Protein AF-A0A3D0C4K1-F1 (afdb_monomer_lite)

Structure (mmCIF, N/CA/C/O backbone):
data_AF-A0A3D0C4K1-F1
#
_entry.id   AF-A0A3D0C4K1-F1
#
loop_
_atom_site.group_PDB
_atom_site.id
_atom_site.type_symbol
_atom_site.label_atom_id
_atom_site.label_alt_id
_atom_site.label_comp_id
_atom_site.label_asym_id
_atom_site.label_entity_id
_atom_site.label_seq_id
_atom_site.pdbx_PDB_ins_code
_atom_site.Cartn_x
_atom_site.Cartn_y
_atom_site.Cartn_z
_atom_site.occupancy
_atom_site.B_iso_or_equiv
_atom_site.auth_seq_id
_atom_site.auth_comp_id
_atom_site.auth_asym_id
_atom_site.auth_atom_id
_atom_site.pdbx_PDB_model_num
ATOM 1 N N . GLY A 1 1 ? -13.889 -12.935 22.426 1.00 87.50 1 GLY A N 1
ATOM 2 C CA . GLY A 1 1 ? -12.585 -12.818 21.746 1.00 87.50 1 GLY A CA 1
ATOM 3 C C . GLY A 1 1 ? -12.699 -11.720 20.716 1.00 87.50 1 GLY A C 1
ATOM 4 O O . GLY A 1 1 ? -13.827 -11.421 20.355 1.00 87.50 1 GLY A O 1
ATOM 5 N N . HIS A 1 2 ? -11.580 -11.137 20.290 1.00 94.94 2 HIS A N 1
ATOM 6 C CA . HIS A 1 2 ? -11.557 -10.139 19.217 1.00 94.94 2 HIS A CA 1
ATOM 7 C C . HIS A 1 2 ? -10.883 -10.717 17.972 1.00 94.94 2 HIS A C 1
ATOM 9 O O . HIS A 1 2 ? -9.982 -11.551 18.096 1.00 94.94 2 HIS A O 1
ATOM 15 N N . ILE A 1 3 ? -11.311 -10.274 16.795 1.00 98.12 3 ILE A N 1
ATOM 16 C CA . ILE A 1 3 ? -10.744 -10.620 15.495 1.00 98.12 3 ILE A CA 1
ATOM 17 C C . ILE A 1 3 ? -10.527 -9.352 14.666 1.00 98.12 3 ILE A C 1
ATOM 19 O O . ILE A 1 3 ? -11.384 -8.472 14.610 1.00 98.12 3 ILE A O 1
ATOM 23 N N . VAL A 1 4 ? -9.374 -9.264 14.005 1.00 98.31 4 VAL A N 1
ATOM 24 C CA . VAL A 1 4 ? -9.021 -8.140 13.128 1.00 98.31 4 VAL A CA 1
ATOM 25 C C . VAL A 1 4 ? -8.793 -8.619 11.701 1.00 98.31 4 VAL A C 1
ATOM 27 O O . VAL A 1 4 ? -8.275 -9.716 11.488 1.00 98.31 4 VAL A O 1
ATOM 30 N N . SER A 1 5 ? -9.184 -7.800 10.726 1.00 98.50 5 SER A N 1
ATOM 31 C CA . SER A 1 5 ? -8.939 -8.076 9.308 1.00 98.50 5 SER A CA 1
ATOM 32 C C . SER A 1 5 ? -7.622 -7.445 8.872 1.00 98.50 5 SER A C 1
ATOM 34 O O . SER A 1 5 ? -7.468 -6.224 8.941 1.00 98.50 5 SER A O 1
ATOM 36 N N . GLN A 1 6 ? -6.668 -8.252 8.406 1.00 98.56 6 GLN A N 1
ATOM 37 C CA . GLN A 1 6 ? -5.433 -7.717 7.840 1.00 98.56 6 GLN A CA 1
ATOM 38 C C . GLN A 1 6 ? -5.687 -7.220 6.407 1.00 98.56 6 GLN A C 1
ATOM 40 O O . GLN A 1 6 ? -5.925 -8.017 5.500 1.00 98.56 6 GLN A O 1
ATOM 45 N N . LEU A 1 7 ? -5.635 -5.903 6.198 1.00 98.50 7 LEU A N 1
ATOM 46 C CA . LEU A 1 7 ? -5.807 -5.285 4.884 1.00 98.50 7 LEU A CA 1
ATOM 47 C C . LEU A 1 7 ? -4.492 -5.326 4.116 1.00 98.50 7 LEU A C 1
ATOM 49 O O . LEU A 1 7 ? -3.443 -4.917 4.625 1.00 98.50 7 LEU A O 1
ATOM 53 N N . TRP A 1 8 ? -4.556 -5.807 2.877 1.00 98.19 8 TRP A N 1
ATOM 54 C CA . TRP A 1 8 ? -3.364 -6.199 2.145 1.00 98.19 8 TRP A CA 1
ATOM 55 C C . TRP A 1 8 ? -3.380 -5.729 0.695 1.00 98.19 8 TRP A C 1
ATOM 57 O O . TRP A 1 8 ? -4.329 -5.963 -0.048 1.00 98.19 8 TRP A O 1
ATOM 67 N N . HIS A 1 9 ? -2.268 -5.118 0.286 1.00 98.06 9 HIS A N 1
ATOM 68 C CA . HIS A 1 9 ? -1.948 -4.843 -1.107 1.00 98.06 9 HIS A CA 1
ATOM 69 C C . HIS A 1 9 ? -0.529 -5.339 -1.405 1.00 98.06 9 HIS A C 1
ATOM 71 O O . HIS A 1 9 ? 0.454 -4.813 -0.877 1.00 98.06 9 HIS A O 1
ATOM 77 N N . VAL A 1 10 ? -0.397 -6.330 -2.287 1.00 97.25 10 VAL A N 1
ATOM 78 C CA . VAL A 1 10 ? 0.883 -7.020 -2.543 1.00 97.25 10 VAL A CA 1
ATOM 79 C C . VAL A 1 10 ? 1.918 -6.177 -3.291 1.00 97.25 10 VAL A C 1
ATOM 81 O O . VAL A 1 10 ? 3.127 -6.385 -3.152 1.00 97.25 10 VAL A O 1
ATOM 84 N N . GLY A 1 11 ? 1.464 -5.198 -4.072 1.00 97.69 11 GLY A N 1
ATOM 85 C CA . GLY A 1 11 ? 2.343 -4.398 -4.921 1.00 97.69 11 GLY A CA 1
ATOM 86 C C . GLY A 1 11 ? 3.072 -5.291 -5.928 1.00 97.69 11 GLY A C 1
ATOM 87 O O . GLY A 1 11 ? 2.446 -6.146 -6.553 1.00 97.69 11 GLY A O 1
ATOM 88 N N . ARG A 1 12 ? 4.401 -5.162 -6.031 1.00 96.31 12 ARG A N 1
ATOM 89 C CA . ARG A 1 12 ? 5.211 -5.958 -6.977 1.00 96.31 12 ARG A CA 1
ATOM 90 C C . ARG A 1 12 ? 5.335 -7.455 -6.673 1.00 96.31 12 ARG A C 1
ATOM 92 O O . ARG A 1 12 ? 5.888 -8.172 -7.496 1.00 96.31 12 ARG A O 1
ATOM 99 N N . MET A 1 13 ? 4.873 -7.931 -5.514 1.00 95.62 13 MET A N 1
ATOM 100 C CA . MET A 1 13 ? 4.872 -9.360 -5.163 1.00 95.62 13 MET A CA 1
ATOM 101 C C . MET A 1 13 ? 3.636 -10.052 -5.753 1.00 95.62 13 MET A C 1
ATOM 103 O O . MET A 1 13 ? 2.743 -10.486 -5.028 1.00 95.62 13 MET A O 1
ATOM 107 N N . SER A 1 14 ? 3.524 -10.070 -7.079 1.00 94.06 14 SER A N 1
ATOM 108 C CA . SER A 1 14 ? 2.345 -10.577 -7.784 1.00 94.06 14 SER A CA 1
ATOM 109 C C . SER A 1 14 ? 2.710 -11.056 -9.192 1.00 94.06 14 SER A C 1
ATOM 111 O O . SER A 1 14 ? 3.853 -10.926 -9.620 1.00 94.06 14 SER A O 1
ATOM 113 N N . HIS A 1 15 ? 1.740 -11.615 -9.910 1.00 92.25 15 HIS A N 1
ATOM 114 C CA . HIS A 1 15 ? 1.919 -12.192 -11.239 1.00 92.25 15 HIS A CA 1
ATOM 115 C C . HIS A 1 15 ? 0.955 -11.563 -12.248 1.00 92.25 15 HIS A C 1
ATOM 117 O O . HIS A 1 15 ? -0.164 -11.198 -11.890 1.00 92.25 15 HIS A O 1
ATOM 123 N N . ALA A 1 16 ? 1.376 -11.483 -13.514 1.00 87.94 16 ALA A N 1
ATOM 124 C CA . ALA A 1 16 ? 0.630 -10.856 -14.607 1.00 87.94 16 ALA A CA 1
ATOM 125 C C . ALA A 1 16 ? -0.802 -11.394 -14.763 1.00 87.94 16 ALA A C 1
ATOM 127 O O . ALA A 1 16 ? -1.711 -10.636 -15.073 1.00 87.94 16 ALA A O 1
ATOM 128 N N . SER A 1 17 ? -1.028 -12.681 -14.479 1.00 88.81 17 SER A N 1
ATOM 129 C CA . SER A 1 17 ? -2.354 -13.315 -14.576 1.00 88.81 17 SER A CA 1
ATOM 130 C C . SER A 1 17 ? -3.415 -12.721 -13.644 1.00 88.81 17 SER A C 1
ATOM 132 O O . SER A 1 17 ? -4.597 -12.967 -13.854 1.00 88.81 17 SER A O 1
ATOM 134 N N . PHE A 1 18 ? -3.020 -11.982 -12.602 1.00 88.44 18 PHE A N 1
ATOM 135 C CA . PHE A 1 18 ? -3.953 -11.341 -11.670 1.00 88.44 18 PHE A CA 1
ATOM 136 C C . PHE A 1 18 ? -4.335 -9.911 -12.072 1.00 88.44 18 PHE A C 1
ATOM 138 O O . PHE A 1 18 ? -5.184 -9.312 -11.416 1.00 88.44 18 PHE A O 1
ATOM 145 N N . HIS A 1 19 ? -3.728 -9.362 -13.128 1.00 88.50 19 HIS A N 1
ATOM 146 C CA . HIS A 1 19 ? -3.894 -7.964 -13.529 1.00 88.50 19 HIS A CA 1
ATOM 147 C C . HIS A 1 19 ? -4.412 -7.891 -14.961 1.00 88.50 19 HIS A C 1
ATOM 149 O O . HIS A 1 19 ? -3.869 -8.532 -15.857 1.00 88.50 19 HIS A O 1
ATOM 155 N N . ALA A 1 20 ? -5.450 -7.089 -15.200 1.00 85.88 20 ALA A N 1
ATOM 156 C CA . ALA A 1 20 ? -6.050 -6.961 -16.530 1.00 85.88 20 ALA A CA 1
ATOM 157 C C . ALA A 1 20 ? -5.083 -6.360 -17.569 1.00 85.88 20 ALA A C 1
ATOM 159 O O . ALA A 1 20 ? -5.150 -6.706 -18.745 1.00 85.88 20 ALA A O 1
ATOM 160 N N . ASP A 1 21 ? -4.174 -5.483 -17.132 1.00 86.00 21 ASP A N 1
ATOM 161 C CA . ASP A 1 21 ? -3.091 -4.910 -17.941 1.00 86.00 21 ASP A CA 1
ATOM 162 C C . ASP A 1 21 ? -1.804 -5.759 -17.908 1.00 86.00 21 ASP A C 1
ATOM 164 O O . ASP A 1 21 ? -0.805 -5.404 -18.533 1.00 86.00 21 ASP A O 1
ATOM 168 N N . GLY A 1 22 ? -1.823 -6.887 -17.190 1.00 87.56 22 GLY A N 1
ATOM 169 C CA . GLY A 1 22 ? -0.700 -7.804 -17.044 1.00 87.56 22 GLY A CA 1
ATOM 170 C C . GLY A 1 22 ? 0.429 -7.302 -16.143 1.00 87.56 22 GLY A C 1
ATOM 171 O O . GLY A 1 22 ? 1.453 -7.982 -1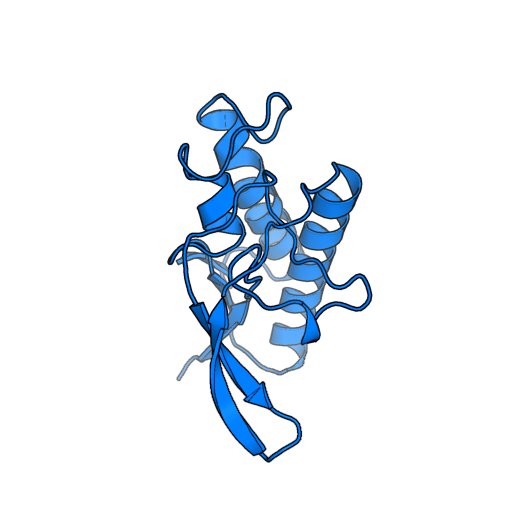6.052 1.00 87.56 22 GLY A O 1
ATOM 172 N N . LEU A 1 23 ? 0.289 -6.150 -15.474 1.00 91.31 23 LEU A N 1
ATOM 173 C CA . LEU A 1 23 ? 1.379 -5.547 -14.710 1.00 91.31 23 LEU A CA 1
ATOM 174 C C . LEU A 1 23 ? 0.988 -5.284 -13.250 1.00 91.31 23 LEU A C 1
ATOM 176 O O . LEU A 1 23 ? 0.077 -4.505 -12.981 1.00 91.31 23 LEU A O 1
ATOM 180 N N . PRO A 1 24 ? 1.725 -5.848 -12.275 1.00 95.81 24 PRO A N 1
ATOM 181 C CA . PRO A 1 24 ? 1.582 -5.422 -10.895 1.00 95.81 24 PRO A CA 1
ATOM 182 C C . PRO A 1 24 ? 2.071 -3.984 -10.728 1.00 95.81 24 PRO A C 1
ATOM 184 O O . PRO A 1 24 ? 2.816 -3.460 -11.556 1.00 95.81 24 PRO A O 1
ATOM 187 N N . VAL A 1 25 ? 1.705 -3.354 -9.617 1.00 97.62 25 VAL A N 1
ATOM 188 C CA . VAL A 1 25 ? 2.049 -1.954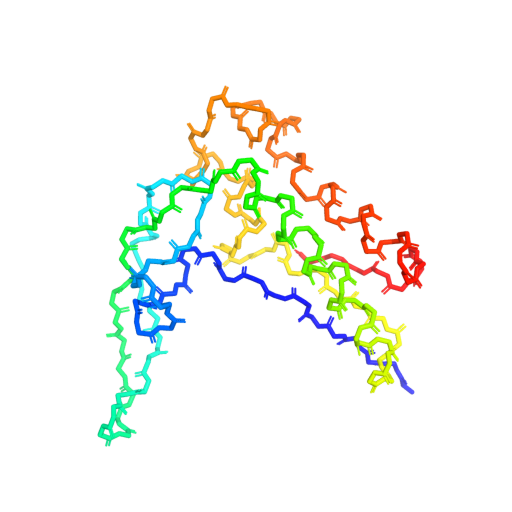 -9.340 1.00 97.62 25 VAL A CA 1
ATOM 189 C C . VAL A 1 25 ? 3.036 -1.815 -8.187 1.00 97.62 25 VAL A C 1
ATOM 191 O O . VAL A 1 25 ? 3.065 -2.638 -7.272 1.00 97.62 25 VAL A O 1
ATOM 194 N N . ALA A 1 26 ? 3.860 -0.772 -8.219 1.00 98.25 26 ALA A N 1
ATOM 195 C CA . ALA A 1 26 ? 4.894 -0.524 -7.216 1.00 98.25 26 ALA A CA 1
ATOM 196 C C . ALA A 1 26 ? 5.272 0.962 -7.143 1.00 98.25 26 ALA A C 1
ATOM 198 O O . ALA A 1 26 ? 4.985 1.713 -8.075 1.00 98.25 26 ALA A O 1
ATOM 199 N N . PRO A 1 27 ? 5.989 1.409 -6.095 1.00 98.38 27 PRO A N 1
ATOM 200 C CA . PRO A 1 27 ? 6.559 2.756 -6.070 1.00 98.38 27 PRO A CA 1
ATOM 201 C C . PRO A 1 27 ? 7.566 3.013 -7.195 1.00 98.38 27 PRO A C 1
ATOM 203 O O . PRO A 1 27 ? 7.763 4.165 -7.554 1.00 98.38 27 PRO A O 1
ATOM 206 N N . SER A 1 28 ? 8.219 1.985 -7.740 1.00 98.31 28 SER A N 1
ATOM 207 C CA . SER A 1 28 ? 9.169 2.109 -8.853 1.00 98.31 28 SER A CA 1
ATOM 208 C C . SER A 1 28 ? 9.165 0.840 -9.702 1.00 98.31 28 SER A C 1
ATOM 210 O O . SER A 1 28 ? 8.889 -0.243 -9.182 1.00 98.31 28 SER A O 1
ATOM 212 N N . ALA A 1 29 ? 9.519 0.961 -10.983 1.00 97.56 29 ALA A N 1
ATOM 213 C CA . ALA A 1 29 ? 9.591 -0.147 -11.942 1.00 97.56 29 ALA A CA 1
ATOM 214 C C . ALA A 1 29 ? 10.794 -1.085 -11.687 1.00 97.56 29 ALA A C 1
ATOM 216 O O . ALA A 1 29 ? 11.723 -1.187 -12.485 1.00 97.56 29 ALA A O 1
ATOM 217 N N . ILE A 1 30 ? 10.803 -1.746 -10.527 1.00 97.19 30 ILE A N 1
ATOM 218 C CA . ILE A 1 30 ? 11.879 -2.626 -10.056 1.00 97.19 30 ILE A CA 1
ATOM 219 C C . ILE A 1 30 ? 11.258 -3.959 -9.651 1.00 97.19 30 ILE A C 1
ATOM 221 O O . ILE A 1 30 ? 10.506 -4.008 -8.673 1.00 97.19 30 ILE A O 1
ATOM 225 N N . ALA A 1 31 ? 11.596 -5.039 -10.356 1.00 94.19 31 ALA A N 1
ATOM 226 C CA . ALA A 1 31 ? 11.167 -6.390 -9.993 1.00 94.19 31 ALA A CA 1
ATOM 227 C C . ALA A 1 31 ? 11.688 -6.789 -8.592 1.00 94.19 31 ALA A C 1
ATOM 229 O O . ALA A 1 31 ? 12.756 -6.328 -8.178 1.00 94.19 31 ALA A O 1
ATOM 230 N N . PRO A 1 32 ? 10.950 -7.611 -7.824 1.00 91.88 32 PRO A N 1
ATOM 231 C CA . PRO A 1 32 ? 11.384 -8.040 -6.496 1.00 91.88 32 PRO A CA 1
ATOM 232 C C . PRO A 1 32 ? 12.459 -9.136 -6.504 1.00 91.88 32 PRO A C 1
ATOM 234 O O . PRO A 1 32 ? 12.928 -9.466 -5.420 1.00 91.88 32 PRO A O 1
ATOM 237 N N . ASP A 1 33 ? 12.825 -9.677 -7.676 1.00 90.88 33 ASP A N 1
ATOM 238 C CA . ASP A 1 33 ? 13.661 -10.883 -7.821 1.00 90.88 33 ASP A CA 1
ATOM 239 C C . ASP A 1 33 ? 13.130 -12.038 -6.952 1.00 90.88 33 ASP A C 1
ATOM 241 O O . ASP A 1 33 ? 13.816 -12.617 -6.111 1.00 90.88 33 ASP A O 1
ATOM 245 N N . ALA A 1 34 ? 11.823 -12.279 -7.077 1.00 91.81 34 ALA A N 1
ATOM 246 C CA . ALA A 1 34 ? 11.074 -13.224 -6.265 1.00 91.81 34 ALA A CA 1
ATOM 247 C C . ALA A 1 34 ? 10.019 -13.938 -7.108 1.00 91.81 34 ALA A C 1
ATOM 249 O O . ALA A 1 34 ? 9.583 -13.444 -8.152 1.00 91.81 34 ALA A O 1
ATOM 250 N N . GLN A 1 35 ? 9.574 -15.083 -6.600 1.00 93.50 35 GLN A N 1
ATOM 251 C CA . GLN A 1 35 ? 8.528 -15.889 -7.206 1.00 93.50 35 GLN A CA 1
ATOM 252 C C . GLN A 1 35 ? 7.279 -15.902 -6.328 1.00 93.50 35 GLN A C 1
ATOM 254 O O . GLN A 1 35 ? 7.376 -15.903 -5.099 1.00 93.50 35 GLN A O 1
ATOM 259 N N . VAL A 1 36 ? 6.108 -15.965 -6.956 1.00 93.25 36 VAL A N 1
ATOM 260 C CA . VAL A 1 36 ? 4.822 -16.178 -6.283 1.00 93.25 36 VAL A CA 1
ATOM 261 C C . VAL A 1 36 ? 4.227 -17.518 -6.685 1.00 93.25 36 VAL A C 1
ATOM 263 O O . VAL A 1 36 ? 4.462 -18.016 -7.783 1.00 93.25 36 VAL A O 1
ATOM 266 N N . TRP A 1 37 ? 3.451 -18.113 -5.783 1.00 92.81 37 TRP A N 1
ATOM 267 C CA . TRP A 1 37 ? 2.725 -19.342 -6.069 1.00 92.81 37 TRP A CA 1
ATOM 268 C C . TRP A 1 37 ? 1.451 -19.026 -6.853 1.00 92.81 37 TRP A C 1
ATOM 270 O O . TRP A 1 37 ? 0.587 -18.296 -6.367 1.00 92.81 37 TRP A O 1
ATOM 280 N N . VAL A 1 38 ? 1.321 -19.593 -8.049 1.00 91.62 38 VAL A N 1
ATOM 281 C CA . VAL A 1 38 ? 0.135 -19.449 -8.900 1.00 91.62 38 VAL A CA 1
ATOM 282 C C . VAL A 1 38 ? -0.386 -20.828 -9.262 1.00 91.62 38 VAL A C 1
ATOM 284 O O . VAL A 1 38 ? 0.377 -21.713 -9.647 1.00 91.62 38 VAL A O 1
ATOM 287 N N . VAL A 1 39 ? -1.698 -21.009 -9.133 1.00 90.25 39 VAL A N 1
ATOM 288 C CA . VAL A 1 39 ? -2.394 -22.200 -9.624 1.00 90.25 39 VAL A CA 1
ATOM 289 C C . VAL A 1 39 ? -2.735 -21.962 -11.089 1.00 90.25 39 VAL A C 1
ATOM 291 O O . VAL A 1 39 ? -3.464 -21.022 -11.403 1.00 90.25 39 VAL A O 1
ATOM 294 N N . GLY A 1 40 ? -2.157 -22.773 -11.977 1.00 84.81 40 GLY A N 1
ATOM 295 C CA . GLY A 1 40 ? -2.455 -22.715 -13.405 1.00 84.81 40 GLY A CA 1
ATOM 296 C C . GLY A 1 40 ? -3.878 -23.181 -13.716 1.00 84.81 40 GLY A C 1
ATOM 297 O O . GLY A 1 40 ? -4.551 -23.777 -12.875 1.00 84.81 40 GLY A O 1
ATOM 298 N N . GLU A 1 41 ? -4.329 -22.956 -14.950 1.00 86.00 41 GLU A N 1
ATOM 299 C CA . GLU A 1 41 ? -5.636 -23.444 -15.426 1.00 86.00 41 GLU A CA 1
ATOM 300 C C . GLU A 1 41 ? -5.756 -24.978 -15.370 1.00 86.00 41 GLU A C 1
ATOM 302 O O . GLU A 1 41 ? -6.853 -25.520 -15.271 1.00 86.00 41 GLU A O 1
ATOM 307 N N . ASP A 1 42 ? -4.619 -25.681 -15.364 1.00 91.12 42 ASP A N 1
ATOM 308 C CA . ASP A 1 42 ? -4.515 -27.128 -15.164 1.00 91.12 42 ASP A CA 1
ATOM 309 C C . ASP A 1 42 ? -4.713 -27.569 -13.699 1.00 91.12 42 ASP A C 1
ATOM 311 O O . ASP A 1 42 ? -4.624 -28.757 -13.391 1.00 91.12 42 ASP A O 1
ATOM 315 N N . GLY A 1 43 ? -4.957 -26.626 -12.784 1.00 91.19 43 GLY A N 1
ATOM 316 C CA . GLY A 1 43 ? -5.092 -26.869 -11.350 1.00 91.19 43 GLY A CA 1
ATOM 317 C C . GLY A 1 43 ? -3.765 -27.142 -10.638 1.00 91.19 43 GLY A C 1
ATOM 318 O O . GLY A 1 43 ? -3.762 -27.423 -9.439 1.00 91.19 43 GLY A O 1
ATOM 319 N N . VAL A 1 44 ? -2.629 -27.055 -11.337 1.00 92.62 44 VAL A N 1
ATOM 320 C CA . VAL A 1 44 ? -1.309 -27.342 -10.771 1.00 92.62 44 VAL A CA 1
ATOM 321 C C . VAL A 1 44 ? -0.640 -26.042 -10.338 1.00 92.62 44 VAL A C 1
ATOM 323 O O . VAL A 1 44 ? -0.438 -25.113 -11.124 1.00 92.62 44 VAL A O 1
ATOM 326 N N . GLY A 1 45 ? -0.273 -25.985 -9.059 1.00 92.06 45 GLY A N 1
ATOM 327 C CA . GLY A 1 45 ? 0.440 -24.854 -8.481 1.00 92.06 45 GLY A CA 1
ATOM 328 C C . GLY A 1 45 ? 1.927 -24.855 -8.829 1.00 92.06 45 GLY A C 1
ATOM 329 O O . GLY A 1 45 ? 2.591 -25.892 -8.766 1.00 92.06 45 GLY A O 1
ATOM 330 N N . ARG A 1 46 ? 2.446 -23.690 -9.222 1.00 93.88 46 ARG A N 1
ATOM 331 C CA . ARG A 1 46 ? 3.850 -23.483 -9.591 1.00 93.88 46 ARG A CA 1
ATOM 332 C C . ARG A 1 46 ? 4.352 -22.162 -9.025 1.00 93.88 46 ARG A C 1
ATOM 334 O O . ARG A 1 46 ? 3.590 -21.205 -8.896 1.00 93.88 46 ARG A O 1
ATOM 341 N N . MET A 1 47 ? 5.646 -22.113 -8.726 1.00 94.25 47 MET A N 1
ATOM 342 C CA . MET A 1 47 ? 6.337 -20.851 -8.478 1.00 94.25 47 MET A CA 1
ATOM 343 C C . MET A 1 47 ? 6.592 -20.170 -9.823 1.00 94.25 47 MET A C 1
ATOM 345 O O . MET A 1 47 ? 7.158 -20.787 -10.725 1.00 94.25 47 MET A O 1
ATOM 349 N N . VAL A 1 48 ? 6.149 -18.924 -9.960 1.00 92.62 48 VAL A N 1
ATOM 350 C CA . VAL A 1 48 ? 6.321 -18.110 -11.169 1.00 92.62 48 VAL A CA 1
ATOM 351 C C . VAL A 1 48 ? 6.971 -16.781 -10.818 1.00 92.62 48 VAL A C 1
ATOM 353 O O . VAL A 1 48 ? 6.707 -16.220 -9.753 1.00 92.62 48 VAL A O 1
ATOM 356 N N . ASP A 1 49 ? 7.829 -16.286 -11.704 1.00 93.44 49 ASP A N 1
ATOM 357 C CA . ASP A 1 49 ? 8.568 -15.045 -11.481 1.00 93.44 49 ASP A CA 1
ATOM 358 C C . ASP A 1 49 ? 7.629 -13.836 -11.440 1.00 93.44 49 ASP A C 1
ATOM 360 O O . ASP A 1 49 ? 6.683 -13.717 -12.224 1.00 93.44 49 ASP A O 1
ATOM 364 N N . CYS A 1 50 ? 7.908 -12.909 -10.525 1.00 93.56 50 CYS A N 1
ATOM 365 C CA . CYS A 1 50 ? 7.219 -11.625 -10.504 1.00 93.56 50 CYS A CA 1
ATOM 366 C C . CYS A 1 50 ? 7.756 -10.745 -11.646 1.00 93.56 50 CYS A C 1
ATOM 368 O O . CYS A 1 50 ? 8.969 -10.505 -11.699 1.00 93.56 50 CYS A O 1
ATOM 370 N N . PRO A 1 51 ? 6.896 -10.218 -12.535 1.00 93.75 51 PRO A N 1
ATOM 371 C CA . PRO A 1 51 ? 7.339 -9.351 -13.617 1.00 93.75 51 PRO A CA 1
ATOM 372 C C . PRO A 1 51 ? 7.806 -7.989 -13.081 1.00 93.75 51 PRO A C 1
ATOM 374 O O . PRO A 1 51 ? 7.607 -7.636 -11.913 1.00 93.75 51 PRO A O 1
ATOM 377 N N . ILE A 1 52 ? 8.411 -7.186 -13.958 1.00 96.00 52 ILE A N 1
ATOM 378 C CA . ILE A 1 52 ? 8.701 -5.782 -13.652 1.00 96.00 52 ILE A CA 1
ATOM 379 C C . ILE A 1 52 ? 7.361 -5.054 -13.445 1.00 96.00 52 ILE A C 1
ATOM 381 O O . ILE A 1 52 ? 6.517 -5.093 -14.341 1.00 96.00 52 ILE A O 1
ATOM 385 N N . PRO A 1 53 ? 7.140 -4.401 -12.290 1.00 96.94 53 PRO A N 1
ATOM 386 C CA . PRO A 1 53 ? 5.896 -3.699 -12.025 1.00 96.94 53 PRO A CA 1
ATOM 387 C C . PRO A 1 53 ? 5.825 -2.378 -12.794 1.00 96.94 53 PRO A C 1
ATOM 389 O O . PRO A 1 53 ? 6.846 -1.768 -13.125 1.00 96.94 53 PRO A O 1
ATOM 392 N N . ARG A 1 54 ? 4.607 -1.881 -12.988 1.00 97.19 54 ARG A N 1
ATOM 393 C CA . ARG A 1 54 ? 4.355 -0.500 -13.386 1.00 97.19 54 ARG A CA 1
ATOM 394 C C . ARG A 1 54 ? 4.549 0.425 -12.184 1.00 97.19 54 ARG A C 1
ATOM 396 O O . ARG A 1 54 ? 4.062 0.158 -11.085 1.00 97.19 54 ARG A O 1
ATOM 403 N N . GLU A 1 55 ? 5.258 1.527 -12.395 1.00 98.19 55 GLU A N 1
ATOM 404 C CA . GLU A 1 55 ? 5.382 2.570 -11.382 1.00 98.19 55 GLU A CA 1
ATOM 405 C C . GLU A 1 55 ? 4.044 3.294 -11.178 1.00 98.19 55 GLU A C 1
ATOM 407 O O . GLU A 1 55 ? 3.375 3.674 -12.141 1.00 98.19 55 GLU A O 1
ATOM 412 N N . LEU A 1 56 ? 3.655 3.472 -9.914 1.00 98.38 56 LEU A N 1
ATOM 413 C CA . LEU A 1 56 ? 2.417 4.143 -9.538 1.00 98.38 56 LEU A CA 1
ATOM 414 C C . LEU A 1 56 ? 2.450 5.630 -9.904 1.00 98.38 56 LEU A C 1
ATOM 416 O O . LEU A 1 56 ? 3.395 6.359 -9.570 1.00 98.38 56 LEU A O 1
ATOM 420 N N . SER A 1 57 ? 1.372 6.096 -10.528 1.00 98.19 57 SER A N 1
ATOM 421 C CA . SER A 1 57 ? 1.106 7.526 -10.661 1.00 98.19 57 SER A CA 1
ATOM 422 C C . SER A 1 57 ? 0.655 8.121 -9.317 1.00 98.19 57 SER A C 1
ATOM 424 O O . SER A 1 57 ? 0.246 7.406 -8.401 1.00 98.19 57 SER A O 1
ATOM 426 N N . LYS A 1 58 ? 0.674 9.454 -9.190 1.00 97.88 58 LYS A N 1
ATOM 427 C CA . LYS A 1 58 ? 0.092 10.125 -8.013 1.00 97.88 58 LYS A CA 1
ATOM 428 C C . LYS A 1 58 ? -1.406 9.855 -7.870 1.00 97.88 58 LYS A C 1
ATOM 430 O O . LYS A 1 58 ? -1.914 9.853 -6.754 1.00 97.88 58 LYS A O 1
ATOM 435 N N . GLN A 1 59 ? -2.110 9.668 -8.987 1.00 98.25 59 GLN A N 1
ATOM 436 C CA . GLN A 1 59 ? -3.528 9.328 -8.955 1.00 98.25 59 GLN A CA 1
ATOM 437 C C . GLN A 1 59 ? -3.720 7.897 -8.450 1.00 98.25 59 GLN A C 1
ATOM 439 O O . GLN A 1 59 ? -4.512 7.697 -7.539 1.00 98.25 59 GLN A O 1
ATOM 444 N N . ASP A 1 60 ? -2.907 6.948 -8.923 1.00 97.94 60 ASP A N 1
ATOM 445 C CA . ASP A 1 60 ? -2.963 5.553 -8.474 1.00 97.94 60 ASP A CA 1
ATOM 446 C C . ASP A 1 60 ? -2.745 5.452 -6.956 1.00 97.94 60 ASP A C 1
ATOM 448 O O . ASP A 1 60 ? -3.422 4.693 -6.271 1.00 97.94 60 ASP A O 1
ATOM 452 N N . ILE A 1 61 ? -1.816 6.247 -6.408 1.00 98.69 61 ILE A N 1
ATOM 453 C CA . ILE A 1 61 ? -1.567 6.300 -4.960 1.00 98.69 61 ILE A CA 1
ATOM 454 C C . ILE A 1 61 ? -2.816 6.771 -4.206 1.00 98.69 61 ILE A C 1
ATOM 456 O O . ILE A 1 61 ? -3.204 6.147 -3.218 1.00 98.69 61 ILE A O 1
ATOM 460 N N . LYS A 1 62 ? -3.467 7.841 -4.681 1.00 98.56 62 LYS A N 1
ATOM 461 C CA . LYS A 1 62 ? -4.708 8.355 -4.081 1.00 98.56 62 LYS A CA 1
ATOM 462 C C . LYS A 1 62 ? -5.833 7.329 -4.146 1.00 98.56 62 LYS A C 1
ATOM 464 O O . LYS A 1 62 ? -6.538 7.156 -3.155 1.00 98.56 62 LYS A O 1
ATOM 469 N N . ASP A 1 63 ? -5.973 6.645 -5.274 1.00 98.50 63 ASP A N 1
ATOM 470 C CA . ASP A 1 63 ? -7.005 5.629 -5.471 1.00 98.50 63 ASP A CA 1
ATOM 471 C C . ASP A 1 63 ? -6.778 4.438 -4.527 1.00 98.50 63 ASP A C 1
ATOM 473 O O . ASP A 1 63 ? -7.703 4.020 -3.835 1.00 98.50 63 ASP A O 1
ATOM 477 N N . ILE A 1 64 ? -5.530 3.981 -4.372 1.00 98.62 64 ILE A N 1
ATOM 478 C CA . ILE A 1 64 ? -5.176 2.914 -3.423 1.00 98.62 64 ILE A CA 1
ATOM 479 C C . ILE A 1 64 ? -5.463 3.328 -1.972 1.00 98.62 64 ILE A C 1
ATOM 481 O O . ILE A 1 64 ? -5.941 2.511 -1.184 1.00 98.62 64 ILE A O 1
ATOM 485 N N . ILE A 1 65 ? -5.213 4.585 -1.592 1.00 98.81 65 ILE A N 1
ATOM 486 C CA . ILE A 1 65 ? -5.581 5.090 -0.257 1.00 98.81 65 ILE A CA 1
A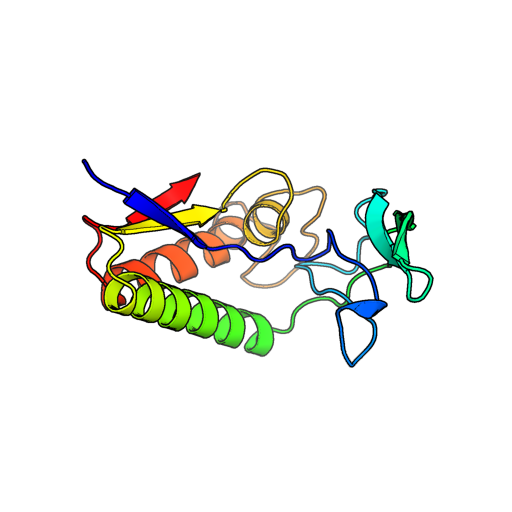TOM 487 C C . ILE A 1 65 ? -7.102 5.007 -0.052 1.00 98.81 65 ILE A C 1
ATOM 489 O O . ILE A 1 65 ? -7.555 4.571 1.009 1.00 98.81 65 ILE A O 1
ATOM 493 N N . GLN A 1 66 ? -7.901 5.359 -1.067 1.00 98.75 66 GLN A N 1
ATOM 494 C CA . GLN A 1 66 ? -9.360 5.204 -1.002 1.00 98.75 66 GLN A CA 1
ATOM 495 C C . GLN A 1 66 ? -9.794 3.736 -0.952 1.00 98.75 66 GLN A C 1
ATOM 497 O O . GLN A 1 66 ? -10.764 3.409 -0.269 1.00 98.75 66 GLN A O 1
ATOM 502 N N . ASP A 1 67 ? -9.069 2.838 -1.613 1.00 98.75 67 ASP A N 1
ATOM 503 C CA . ASP A 1 67 ? -9.333 1.405 -1.535 1.00 98.75 67 ASP A CA 1
ATOM 504 C C . ASP A 1 67 ? -9.063 0.854 -0.129 1.00 98.75 67 ASP A C 1
ATOM 506 O O . ASP A 1 67 ? -9.893 0.104 0.384 1.00 98.75 67 ASP A O 1
ATOM 510 N N . TYR A 1 68 ? -7.983 1.273 0.544 1.00 98.81 68 TYR A N 1
ATOM 511 C CA . TYR A 1 68 ? -7.745 0.937 1.956 1.00 98.81 68 TYR A CA 1
ATOM 512 C C . TYR A 1 68 ? -8.853 1.472 2.864 1.00 98.81 68 TYR A C 1
ATOM 514 O O . TYR A 1 68 ? -9.352 0.737 3.717 1.00 98.81 68 TYR A O 1
ATOM 522 N N . ARG A 1 69 ? -9.268 2.729 2.658 1.00 98.75 69 ARG A N 1
ATOM 523 C CA . ARG A 1 69 ? -10.379 3.345 3.393 1.00 98.75 69 ARG A CA 1
ATOM 524 C C . ARG A 1 69 ? -11.659 2.519 3.250 1.00 98.75 69 ARG A C 1
ATOM 526 O O . ARG A 1 69 ? -12.255 2.114 4.245 1.00 98.75 69 ARG A O 1
ATOM 533 N N . ARG A 1 70 ? -12.051 2.206 2.012 1.00 98.81 70 ARG A N 1
ATOM 534 C CA . ARG A 1 70 ? -13.238 1.390 1.720 1.00 98.81 70 ARG A CA 1
ATOM 535 C C . ARG A 1 70 ? -13.108 -0.018 2.299 1.00 98.81 70 ARG A C 1
ATOM 537 O O . ARG A 1 70 ? -14.061 -0.524 2.878 1.00 98.81 70 ARG A O 1
ATOM 544 N N . ALA A 1 71 ? -11.936 -0.639 2.195 1.00 98.69 71 ALA A N 1
ATOM 545 C CA . ALA A 1 71 ? -11.686 -1.964 2.753 1.00 98.69 71 ALA A CA 1
ATOM 546 C C . ALA A 1 71 ? -11.794 -1.986 4.288 1.00 98.69 71 ALA A C 1
ATOM 548 O O . ALA A 1 71 ? -12.302 -2.960 4.842 1.00 98.69 71 ALA A O 1
ATOM 549 N N . ALA A 1 72 ? -11.383 -0.914 4.972 1.00 98.75 72 ALA A N 1
ATOM 550 C CA . ALA A 1 72 ? -11.583 -0.769 6.410 1.00 98.75 72 ALA A CA 1
ATOM 551 C C . ALA A 1 72 ? -13.075 -0.694 6.768 1.00 98.75 72 ALA A C 1
ATOM 553 O O . ALA A 1 72 ? -13.522 -1.424 7.650 1.00 98.75 72 ALA A O 1
ATOM 554 N N . SER A 1 73 ? -13.850 0.114 6.036 1.00 98.69 73 SER A N 1
ATOM 555 C CA . SER A 1 73 ? -15.311 0.203 6.192 1.00 98.69 73 SER A CA 1
ATOM 556 C C . SER A 1 73 ? -15.981 -1.167 6.001 1.00 98.69 73 SER A C 1
ATOM 558 O O . SER A 1 73 ? -16.704 -1.644 6.877 1.00 98.69 73 SER A O 1
ATOM 560 N N . ASN A 1 74 ? -15.617 -1.875 4.926 1.00 98.81 74 ASN A N 1
ATOM 561 C CA . ASN A 1 74 ? -16.118 -3.217 4.625 1.00 98.81 74 ASN A CA 1
ATOM 562 C C . ASN A 1 74 ? -15.766 -4.239 5.718 1.00 98.81 74 ASN A C 1
ATOM 564 O O . ASN A 1 74 ? -16.562 -5.127 6.009 1.00 98.81 74 ASN A O 1
ATOM 568 N N . ALA A 1 75 ? -14.580 -4.146 6.328 1.00 98.69 75 ALA A N 1
ATOM 569 C CA . ALA A 1 75 ? -14.193 -5.043 7.415 1.00 98.69 75 ALA A CA 1
ATOM 570 C C . ALA A 1 75 ? -15.073 -4.837 8.658 1.00 98.69 75 ALA A C 1
ATOM 572 O O . ALA A 1 75 ? -15.487 -5.810 9.288 1.00 98.69 75 ALA A O 1
ATOM 573 N N . ILE A 1 76 ? -15.410 -3.588 8.987 1.00 98.50 76 ILE A N 1
ATOM 574 C CA . ILE A 1 76 ? -16.340 -3.297 10.084 1.00 98.50 76 ILE A CA 1
ATOM 575 C C . ILE A 1 76 ? -17.750 -3.792 9.751 1.00 98.50 76 ILE A C 1
ATOM 577 O O . ILE A 1 76 ? -18.382 -4.421 10.597 1.00 98.50 76 ILE A O 1
ATOM 581 N N . GLU A 1 77 ? -18.227 -3.580 8.521 1.00 98.62 77 GLU A N 1
ATOM 582 C CA . GLU A 1 77 ? -19.525 -4.099 8.065 1.00 98.62 77 GLU A CA 1
ATOM 583 C C . GLU A 1 77 ? -19.585 -5.636 8.121 1.00 98.62 77 GLU A C 1
ATOM 585 O O . GLU A 1 77 ? -20.601 -6.210 8.511 1.00 98.62 77 GLU A O 1
ATOM 590 N N . ALA A 1 78 ? -18.472 -6.310 7.823 1.00 98.50 78 ALA A N 1
ATOM 591 C CA . ALA A 1 78 ? -18.335 -7.761 7.928 1.00 98.50 78 ALA A CA 1
ATOM 592 C C . ALA A 1 78 ? -18.238 -8.285 9.378 1.00 98.50 78 ALA A C 1
ATOM 594 O O . ALA A 1 78 ? -18.196 -9.499 9.584 1.00 98.50 78 ALA A O 1
ATOM 595 N N . GLY A 1 79 ? -18.212 -7.401 10.383 1.00 98.38 79 GLY A N 1
ATOM 596 C CA . GLY A 1 79 ? -18.232 -7.763 11.801 1.00 98.38 79 GLY A CA 1
ATOM 597 C C . GLY A 1 79 ? -16.861 -7.954 12.455 1.00 98.38 79 GLY A C 1
ATOM 598 O O . GLY A 1 79 ? -16.799 -8.530 13.541 1.00 98.38 79 GLY A O 1
ATOM 599 N N . PHE A 1 80 ? -15.769 -7.490 11.838 1.00 98.69 80 PHE A N 1
ATOM 600 C CA . PHE A 1 80 ? -14.458 -7.460 12.499 1.00 98.69 80 PHE A CA 1
ATOM 601 C C . PHE A 1 80 ? -14.404 -6.373 13.585 1.00 98.69 80 PHE A C 1
ATOM 603 O O . PHE A 1 80 ? -14.985 -5.296 13.442 1.00 98.69 80 PHE A O 1
ATOM 610 N N . ASP A 1 81 ? -13.645 -6.621 14.657 1.00 98.56 81 ASP A N 1
ATOM 611 C CA . ASP A 1 81 ? -13.443 -5.654 15.747 1.00 98.56 81 ASP A CA 1
ATOM 612 C C . ASP A 1 81 ? -12.526 -4.486 15.341 1.00 98.56 81 ASP A C 1
ATOM 614 O O . ASP A 1 81 ? -12.538 -3.419 15.960 1.00 98.56 81 ASP A O 1
ATOM 618 N N . GLY A 1 82 ? -11.726 -4.691 14.295 1.00 98.50 82 GLY A N 1
ATOM 619 C CA . GLY A 1 82 ? -10.813 -3.707 13.734 1.00 98.50 82 GLY A CA 1
ATOM 620 C C . GLY A 1 82 ? -10.037 -4.258 12.546 1.00 98.50 82 GLY A C 1
ATOM 621 O O . GLY A 1 82 ? -10.325 -5.343 12.031 1.00 98.50 82 GLY A O 1
ATOM 622 N N . ILE A 1 83 ? -9.031 -3.507 12.118 1.00 98.75 83 ILE A N 1
ATOM 623 C CA . ILE A 1 83 ? -8.165 -3.873 11.001 1.00 98.75 83 ILE A CA 1
ATOM 624 C C . ILE A 1 83 ? -6.694 -3.788 11.385 1.00 98.75 83 ILE A C 1
ATOM 626 O O . ILE A 1 83 ? -6.303 -3.035 12.274 1.00 98.75 83 ILE A O 1
ATOM 630 N N . GLU A 1 84 ? -5.871 -4.542 10.669 1.00 98.62 84 GLU A N 1
ATOM 631 C CA . GLU A 1 84 ? -4.420 -4.399 10.674 1.00 98.62 84 GLU A CA 1
ATOM 632 C C . GLU A 1 84 ? -3.965 -3.996 9.268 1.00 98.62 84 GLU A C 1
ATOM 634 O O . GLU A 1 84 ? -4.215 -4.709 8.299 1.00 98.62 84 GLU A O 1
ATOM 639 N N . ILE A 1 85 ? -3.288 -2.860 9.129 1.00 98.62 85 ILE A N 1
ATOM 640 C CA . ILE A 1 85 ? -2.629 -2.488 7.878 1.00 98.62 85 ILE A CA 1
ATOM 641 C C . ILE A 1 85 ? -1.382 -3.360 7.714 1.00 98.62 85 ILE A C 1
ATOM 643 O O . ILE A 1 85 ? -0.480 -3.325 8.558 1.00 98.62 85 ILE A O 1
ATOM 647 N N . HIS A 1 86 ? -1.281 -4.100 6.607 1.00 98.25 86 HIS A N 1
ATOM 648 C CA . HIS A 1 86 ? -0.065 -4.848 6.302 1.00 98.25 86 HIS A CA 1
ATOM 649 C C . HIS A 1 86 ? 1.057 -3.911 5.808 1.00 98.25 86 HIS A C 1
ATOM 651 O O . HIS A 1 86 ? 1.244 -3.714 4.606 1.00 98.25 86 HIS A O 1
ATOM 657 N N . GLY A 1 87 ? 1.856 -3.379 6.737 1.00 95.56 87 GLY A N 1
ATOM 658 C CA . GLY A 1 87 ? 2.979 -2.473 6.469 1.00 95.56 87 GLY A CA 1
ATOM 659 C C . GLY A 1 87 ? 4.331 -3.148 6.197 1.00 95.56 87 GLY A C 1
ATOM 660 O O . GLY A 1 87 ? 5.242 -2.480 5.715 1.00 95.56 87 GLY A O 1
ATOM 661 N N . GLY A 1 88 ? 4.469 -4.451 6.480 1.00 94.44 88 GLY A N 1
ATOM 662 C CA . GLY A 1 88 ? 5.733 -5.198 6.357 1.00 94.44 88 GLY A CA 1
ATOM 663 C C . GLY A 1 88 ? 5.846 -6.228 5.214 1.00 94.44 88 GLY A C 1
ATOM 664 O O . GLY A 1 88 ? 5.070 -6.249 4.260 1.00 94.44 88 GLY A O 1
ATOM 665 N N . ASN A 1 89 ? 6.826 -7.131 5.354 1.00 94.31 89 ASN A N 1
ATOM 666 C CA . ASN A 1 89 ? 7.092 -8.315 4.511 1.00 94.31 89 ASN A CA 1
ATOM 667 C C . ASN A 1 89 ? 7.298 -8.061 3.003 1.00 94.31 89 ASN A C 1
ATOM 669 O O . ASN A 1 89 ? 7.119 -8.964 2.191 1.00 94.31 89 ASN A O 1
ATOM 673 N N . GLY A 1 90 ? 7.709 -6.858 2.608 1.00 95.12 90 GLY A N 1
ATOM 674 C CA . GLY A 1 90 ? 8.018 -6.533 1.216 1.00 95.12 90 GLY A CA 1
ATOM 675 C C . GLY A 1 90 ? 6.802 -6.261 0.329 1.00 95.12 90 GLY A C 1
ATOM 676 O O . GLY A 1 90 ? 6.970 -6.206 -0.890 1.00 95.12 90 GLY A O 1
ATOM 677 N N . TYR A 1 91 ? 5.609 -6.071 0.900 1.00 97.56 91 TYR A N 1
ATOM 678 C CA . TYR A 1 91 ? 4.395 -5.680 0.168 1.00 97.56 91 TYR A CA 1
ATOM 679 C C . TYR A 1 91 ? 4.309 -4.172 -0.062 1.00 97.56 91 TYR A C 1
ATOM 681 O O . TYR A 1 91 ? 5.264 -3.460 0.231 1.00 97.56 91 TYR A O 1
ATOM 689 N N . LEU A 1 92 ? 3.212 -3.672 -0.646 1.00 98.44 92 LEU A N 1
ATOM 690 C CA . LEU A 1 92 ? 3.184 -2.334 -1.245 1.00 98.44 92 LEU A CA 1
ATOM 691 C C . LEU A 1 92 ? 3.659 -1.230 -0.292 1.00 98.44 92 LEU A C 1
ATOM 693 O O . LEU A 1 92 ? 4.519 -0.440 -0.667 1.00 98.44 92 LEU A O 1
ATOM 697 N N . ILE A 1 93 ? 3.151 -1.193 0.941 1.00 98.44 93 ILE A N 1
ATOM 698 C CA . ILE A 1 93 ? 3.561 -0.179 1.921 1.00 98.44 93 ILE A CA 1
ATOM 699 C C . ILE A 1 93 ? 5.061 -0.298 2.227 1.00 98.44 93 ILE A C 1
ATOM 701 O O . ILE A 1 93 ? 5.791 0.683 2.094 1.00 98.44 93 ILE A O 1
ATOM 705 N N . ASP A 1 94 ? 5.554 -1.502 2.529 1.00 98.06 94 ASP A N 1
ATOM 706 C CA . ASP A 1 94 ? 6.981 -1.754 2.771 1.00 98.06 94 ASP A CA 1
ATOM 707 C C . ASP A 1 94 ? 7.851 -1.382 1.552 1.00 98.06 94 ASP A C 1
ATOM 709 O O . ASP A 1 94 ? 8.971 -0.881 1.685 1.00 98.06 94 ASP A O 1
ATOM 713 N N . GLN A 1 95 ? 7.320 -1.557 0.337 1.00 98.44 95 GLN A N 1
ATOM 714 C CA . GLN A 1 95 ? 8.000 -1.158 -0.892 1.00 98.44 95 GLN A CA 1
ATOM 715 C C . GLN A 1 95 ? 8.222 0.358 -0.937 1.00 98.44 95 GLN A C 1
ATOM 717 O O . GLN A 1 95 ? 9.293 0.773 -1.385 1.00 98.44 95 GLN A O 1
ATOM 722 N N . PHE A 1 96 ? 7.276 1.179 -0.460 1.00 98.62 96 PHE A N 1
ATOM 723 C CA . PHE A 1 96 ? 7.465 2.631 -0.336 1.00 98.62 96 PHE A CA 1
ATOM 724 C C . PHE A 1 96 ? 8.490 2.985 0.750 1.00 98.62 96 PHE A C 1
ATOM 726 O O . PHE A 1 96 ? 9.301 3.891 0.545 1.00 98.62 96 PHE A O 1
ATOM 733 N N . LEU A 1 97 ? 8.510 2.254 1.869 1.00 98.19 97 LEU A N 1
ATOM 734 C CA . LEU A 1 97 ? 9.403 2.513 3.006 1.00 98.19 97 LEU A CA 1
ATOM 735 C C . LEU A 1 97 ? 10.886 2.260 2.680 1.00 98.19 97 LEU A C 1
ATOM 737 O O . LEU A 1 97 ? 11.782 2.975 3.158 1.00 98.19 97 LEU A O 1
ATOM 741 N N . ARG A 1 98 ? 11.171 1.248 1.856 1.00 97.31 98 ARG A N 1
ATOM 742 C CA . ARG A 1 98 ? 12.537 0.784 1.579 1.00 97.31 98 ARG A CA 1
ATOM 743 C C . ARG A 1 98 ? 13.216 1.547 0.444 1.00 97.31 98 ARG A C 1
ATOM 745 O O . ARG A 1 98 ? 12.717 1.659 -0.669 1.00 97.31 98 ARG A O 1
ATOM 752 N N . ARG A 1 99 ? 14.472 1.942 0.682 1.00 96.94 99 ARG A N 1
ATOM 753 C CA . ARG A 1 99 ? 15.362 2.556 -0.330 1.00 96.94 99 ARG A CA 1
ATOM 754 C C . ARG A 1 99 ? 15.714 1.630 -1.502 1.00 96.94 99 ARG A C 1
ATOM 756 O O . ARG A 1 99 ? 16.183 2.111 -2.533 1.00 96.94 99 ARG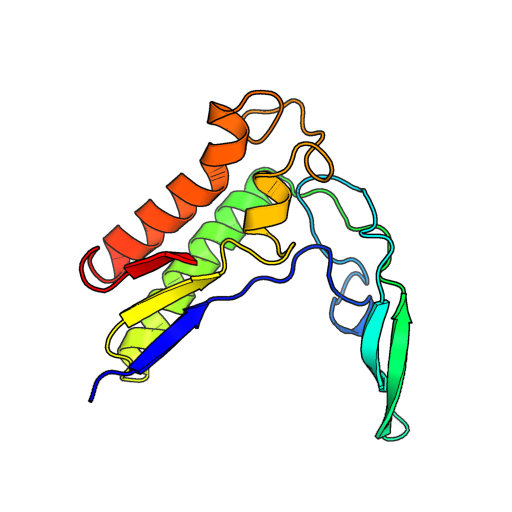 A O 1
ATOM 763 N N . SER A 1 100 ? 15.589 0.314 -1.329 1.00 96.50 100 SER A N 1
ATOM 764 C CA . SER A 1 100 ? 15.895 -0.678 -2.368 1.00 96.50 100 SER A CA 1
ATOM 765 C C . SER A 1 100 ? 14.781 -0.801 -3.410 1.00 96.50 100 SER A C 1
ATOM 767 O O . SER A 1 100 ? 15.081 -1.074 -4.566 1.00 96.50 100 SER A O 1
ATOM 769 N N . SER A 1 101 ? 13.527 -0.568 -3.022 1.00 97.25 101 SER A N 1
ATOM 770 C CA . SER A 1 101 ? 12.343 -0.681 -3.884 1.00 97.25 101 SER A CA 1
ATOM 771 C C . SER A 1 101 ? 11.746 0.660 -4.299 1.00 97.25 101 SER A C 1
ATOM 773 O O . SER A 1 101 ? 11.084 0.711 -5.327 1.00 97.25 101 SER A O 1
ATOM 775 N N . ASN A 1 102 ? 11.981 1.732 -3.538 1.00 98.44 102 ASN A N 1
ATOM 776 C CA . ASN A 1 102 ? 11.500 3.074 -3.850 1.00 98.44 102 ASN A CA 1
ATOM 777 C C . ASN A 1 102 ? 12.650 3.966 -4.341 1.00 98.44 102 ASN A C 1
ATOM 779 O O . ASN A 1 102 ? 13.533 4.353 -3.564 1.00 98.44 102 ASN A O 1
ATOM 783 N N . LYS A 1 103 ? 12.627 4.274 -5.640 1.00 98.31 103 LYS A N 1
ATOM 784 C CA . LYS A 1 103 ? 13.545 5.178 -6.347 1.00 98.31 103 LYS A CA 1
ATOM 785 C C . LYS A 1 103 ? 12.852 6.441 -6.861 1.00 98.31 103 LYS A C 1
ATOM 787 O O . LYS A 1 103 ? 13.438 7.138 -7.682 1.00 98.31 103 LYS A O 1
ATOM 792 N N . ARG A 1 104 ? 11.648 6.741 -6.367 1.00 98.31 104 ARG A N 1
ATOM 793 C CA . ARG A 1 104 ? 10.906 7.941 -6.760 1.00 98.31 104 ARG A CA 1
ATOM 794 C C . ARG A 1 104 ? 11.674 9.200 -6.378 1.00 98.31 104 ARG A C 1
ATOM 796 O O . ARG A 1 104 ? 12.316 9.252 -5.322 1.00 98.31 104 ARG A O 1
ATOM 803 N N . ASP A 1 105 ? 11.550 10.210 -7.221 1.00 97.25 105 ASP A N 1
ATOM 804 C CA . ASP A 1 105 ? 12.081 11.561 -7.041 1.00 97.25 105 ASP A CA 1
ATOM 805 C C . ASP A 1 105 ? 10.992 12.582 -6.659 1.00 97.25 105 ASP A C 1
ATOM 807 O O . ASP A 1 105 ? 11.282 13.763 -6.465 1.00 97.25 105 ASP A O 1
ATOM 811 N N . ASP A 1 106 ? 9.750 12.120 -6.487 1.00 98.06 106 ASP A N 1
ATOM 812 C CA . ASP A 1 106 ? 8.611 12.920 -6.053 1.00 98.06 106 ASP A CA 1
ATOM 813 C C . ASP A 1 106 ? 8.398 12.902 -4.524 1.00 98.06 106 ASP A C 1
ATOM 815 O O . ASP A 1 106 ? 9.232 12.455 -3.727 1.00 98.06 106 ASP A O 1
ATOM 819 N N . GLU A 1 107 ? 7.247 13.416 -4.087 1.00 98.31 107 GLU A N 1
ATOM 820 C CA . GLU A 1 107 ? 6.875 13.530 -2.673 1.00 98.31 107 GLU A CA 1
ATOM 821 C C . GLU A 1 107 ? 6.688 12.190 -1.950 1.00 98.31 107 GLU A C 1
ATOM 823 O O . GLU A 1 107 ? 6.578 12.189 -0.723 1.00 98.31 107 GLU A O 1
ATOM 828 N N . TYR A 1 108 ? 6.719 11.068 -2.674 1.00 98.56 108 TYR A N 1
ATOM 829 C CA . TYR A 1 108 ? 6.631 9.719 -2.125 1.00 98.56 108 TYR A CA 1
ATOM 830 C C . TYR A 1 108 ? 7.982 8.980 -2.096 1.00 98.56 108 TYR A C 1
ATOM 832 O O . TYR A 1 108 ? 8.032 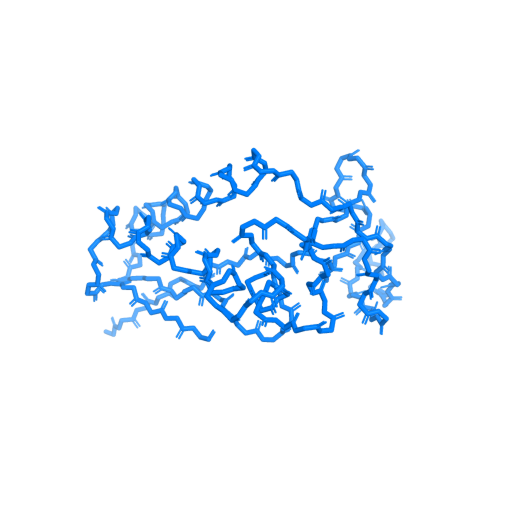7.825 -1.671 1.00 98.56 108 TYR A O 1
ATOM 840 N N . GLY A 1 109 ? 9.095 9.610 -2.503 1.00 98.06 109 GLY A N 1
ATOM 841 C CA . GLY A 1 109 ? 10.435 9.010 -2.455 1.00 98.06 109 GLY A CA 1
ATOM 842 C C . GLY A 1 109 ? 11.580 9.963 -2.107 1.00 98.06 109 GLY A C 1
ATOM 843 O O . GLY A 1 109 ? 11.398 11.104 -1.686 1.00 98.06 109 GLY A O 1
ATOM 844 N N . GLY A 1 110 ? 12.809 9.450 -2.196 1.00 96.81 110 GLY A N 1
ATOM 845 C CA . GLY A 1 110 ? 14.029 10.192 -1.859 1.00 96.81 110 GLY A CA 1
ATOM 846 C C . GLY A 1 110 ? 14.281 10.341 -0.352 1.00 96.81 110 GLY A C 1
ATOM 847 O O . GLY A 1 110 ? 15.130 9.645 0.214 1.00 96.81 110 GLY A O 1
ATOM 848 N N . SER A 1 111 ? 13.559 11.230 0.331 1.00 97.94 111 SER A N 1
ATOM 849 C CA . SER A 1 111 ? 13.750 11.494 1.768 1.00 97.94 111 SER A CA 1
ATOM 850 C C . SER A 1 111 ? 13.047 10.453 2.657 1.00 97.94 111 SER A C 1
ATOM 852 O O . SER A 1 111 ? 12.183 9.706 2.199 1.00 97.94 111 SER A O 1
ATOM 854 N N . ILE A 1 112 ? 13.420 10.366 3.943 1.00 97.88 112 ILE A N 1
ATOM 855 C CA . ILE A 1 112 ? 12.707 9.504 4.910 1.00 97.88 112 ILE A CA 1
ATOM 856 C C . ILE A 1 112 ? 11.247 9.953 5.036 1.00 97.88 112 ILE A C 1
ATOM 858 O O . ILE A 1 112 ? 10.353 9.121 4.929 1.00 97.88 112 ILE A O 1
ATOM 862 N N . THR A 1 113 ? 11.014 11.259 5.191 1.00 98.31 113 THR A N 1
ATOM 863 C CA . THR A 1 113 ? 9.673 11.849 5.294 1.00 98.31 113 THR A CA 1
ATOM 864 C C . THR A 1 113 ? 8.802 11.494 4.093 1.00 98.31 113 THR A C 1
ATOM 866 O O . THR A 1 113 ? 7.658 11.092 4.265 1.00 98.31 113 THR A O 1
ATOM 869 N N . ASN A 1 114 ? 9.351 11.572 2.882 1.00 98.56 114 ASN A N 1
ATOM 870 C CA . ASN A 1 114 ? 8.613 11.245 1.665 1.00 98.56 114 ASN A CA 1
ATOM 871 C C . ASN A 1 114 ? 8.291 9.750 1.566 1.00 98.56 114 ASN A C 1
ATOM 873 O O . ASN A 1 114 ? 7.173 9.387 1.224 1.00 98.56 114 ASN A O 1
ATOM 877 N N . ARG A 1 115 ? 9.224 8.862 1.934 1.00 98.50 115 ARG A N 1
ATOM 878 C CA . ARG A 1 115 ? 8.946 7.415 1.961 1.00 98.50 115 ARG A CA 1
ATOM 879 C C . ARG A 1 115 ? 7.900 7.022 3.004 1.00 98.50 115 ARG A C 1
ATOM 881 O O . ARG A 1 115 ? 7.164 6.067 2.788 1.00 98.50 115 ARG A O 1
ATOM 888 N N . LEU A 1 116 ? 7.826 7.756 4.116 1.00 98.44 116 LEU 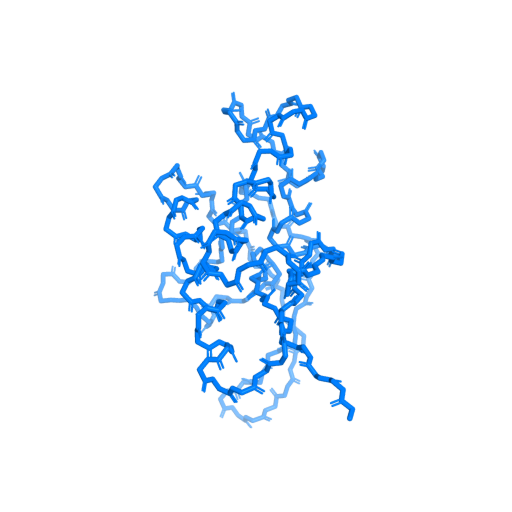A N 1
ATOM 889 C CA . LEU A 1 116 ? 6.790 7.575 5.136 1.00 98.44 116 LEU A CA 1
ATOM 890 C C . LEU A 1 116 ? 5.431 8.147 4.709 1.00 98.44 116 LEU A C 1
ATOM 892 O O . LEU A 1 116 ? 4.417 7.773 5.286 1.00 98.44 116 LEU A O 1
ATOM 896 N N . ARG A 1 117 ? 5.381 9.028 3.704 1.00 98.69 117 ARG A N 1
ATOM 897 C CA . ARG A 1 117 ? 4.151 9.728 3.314 1.00 98.69 117 ARG A CA 1
ATOM 898 C C . ARG A 1 117 ? 3.010 8.768 2.999 1.00 98.69 117 ARG A C 1
ATOM 900 O O . ARG A 1 117 ? 1.937 8.913 3.564 1.00 98.69 117 ARG A O 1
ATOM 907 N N . PHE A 1 118 ? 3.267 7.758 2.169 1.00 98.69 118 PHE A N 1
ATOM 908 C CA . PHE A 1 118 ? 2.232 6.810 1.758 1.00 98.69 118 PHE A CA 1
ATOM 909 C C . PHE A 1 118 ? 1.630 6.045 2.946 1.00 98.69 118 PHE A C 1
ATOM 911 O O . PHE A 1 118 ? 0.413 5.953 3.059 1.00 98.69 118 PHE A O 1
ATOM 918 N N . VAL A 1 119 ? 2.460 5.537 3.869 1.00 98.56 119 VAL A N 1
ATOM 919 C CA . VAL A 1 119 ? 1.942 4.818 5.046 1.00 98.56 119 VAL A CA 1
ATOM 920 C C . VAL A 1 119 ? 1.150 5.740 5.970 1.00 98.56 119 VAL A C 1
ATOM 922 O O . VAL A 1 119 ? 0.118 5.329 6.488 1.00 98.56 119 VAL A O 1
ATOM 925 N N . MET A 1 120 ? 1.593 6.987 6.142 1.00 98.56 120 MET A N 1
ATOM 926 C CA . MET A 1 120 ? 0.890 7.959 6.979 1.00 98.56 120 MET A CA 1
ATOM 927 C C . MET A 1 120 ? -0.470 8.327 6.384 1.00 98.56 120 MET A C 1
ATOM 929 O O . MET A 1 120 ? -1.454 8.311 7.112 1.00 98.56 120 MET A O 1
ATOM 933 N N . GLU A 1 121 ? -0.541 8.566 5.071 1.00 98.81 121 GLU A N 1
ATOM 934 C CA . GLU A 1 121 ? -1.800 8.855 4.369 1.00 98.81 121 GLU A CA 1
ATOM 935 C C . GLU A 1 121 ? -2.783 7.671 4.447 1.00 98.81 121 GLU A C 1
ATOM 937 O O . GLU A 1 121 ? -3.979 7.877 4.642 1.00 98.81 121 GLU A O 1
ATOM 942 N N . VAL A 1 122 ? -2.295 6.424 4.363 1.00 98.81 122 VAL A N 1
ATOM 943 C CA . VAL A 1 122 ? -3.134 5.228 4.564 1.00 98.81 122 VAL A CA 1
ATOM 944 C C . VAL A 1 122 ? -3.642 5.141 6.005 1.00 98.81 122 VAL A C 1
ATOM 946 O O . VAL A 1 122 ? -4.836 4.935 6.206 1.00 98.81 122 VAL A O 1
ATOM 949 N N . VAL A 1 123 ? -2.762 5.299 7.003 1.00 98.69 123 VAL A N 1
ATOM 950 C CA . VAL A 1 123 ? -3.131 5.240 8.430 1.00 98.69 123 VAL A CA 1
ATOM 951 C C . VAL A 1 123 ? -4.157 6.315 8.777 1.00 98.69 123 VAL A C 1
ATOM 953 O O . VAL A 1 123 ? -5.133 6.011 9.460 1.00 98.69 123 VAL A O 1
ATOM 956 N N . GLU A 1 124 ? -3.961 7.543 8.299 1.00 98.75 124 GLU A N 1
ATOM 957 C CA . GLU A 1 124 ? -4.893 8.658 8.486 1.00 98.75 124 GLU A CA 1
ATOM 958 C C . GLU A 1 124 ? -6.255 8.333 7.863 1.00 98.75 124 GLU A C 1
ATOM 960 O O . GLU A 1 124 ? -7.261 8.317 8.569 1.00 98.75 124 GLU A O 1
ATOM 965 N N . ALA A 1 125 ? -6.283 7.933 6.587 1.00 98.75 125 ALA A N 1
ATOM 966 C CA . ALA A 1 125 ? -7.528 7.649 5.879 1.00 98.75 125 ALA A CA 1
ATOM 967 C C . ALA A 1 125 ? -8.358 6.523 6.517 1.00 98.75 125 ALA A C 1
ATOM 969 O O . ALA A 1 125 ? -9.583 6.631 6.584 1.00 98.75 125 ALA A O 1
ATOM 970 N N . VAL A 1 126 ? -7.726 5.441 6.989 1.00 98.62 126 VAL A N 1
ATOM 971 C CA . VAL A 1 126 ? -8.466 4.362 7.669 1.00 98.62 126 VAL A CA 1
ATOM 972 C C . VAL A 1 126 ? -8.865 4.753 9.092 1.00 98.62 126 VAL A C 1
ATOM 974 O O . VAL A 1 126 ? -9.941 4.371 9.547 1.00 98.62 126 VAL A O 1
ATOM 977 N N . SER A 1 127 ? -8.037 5.532 9.793 1.00 98.69 127 SER A N 1
ATOM 978 C CA . SER A 1 127 ? -8.347 5.997 11.150 1.00 98.69 127 SER A CA 1
ATOM 979 C C . SER A 1 127 ? -9.540 6.944 11.154 1.00 98.69 127 SER A C 1
ATOM 981 O O . SER A 1 127 ? -10.391 6.829 12.035 1.00 98.69 127 SER A O 1
ATOM 983 N N . ASP A 1 128 ? -9.632 7.821 10.155 1.00 98.69 128 ASP A N 1
ATOM 984 C CA . ASP A 1 128 ? -10.766 8.723 9.957 1.00 98.69 128 ASP A CA 1
ATOM 985 C C . ASP A 1 128 ? -12.063 7.971 9.629 1.00 98.69 128 ASP A C 1
ATOM 987 O O . ASP A 1 128 ? -13.149 8.421 9.990 1.00 98.69 128 ASP A O 1
ATOM 991 N N . GLU A 1 129 ? -11.968 6.820 8.956 1.00 98.62 129 GLU A N 1
ATOM 992 C CA . GLU A 1 129 ? -13.131 6.028 8.545 1.00 98.62 129 GLU A CA 1
ATOM 993 C C . GLU A 1 129 ? -13.711 5.182 9.684 1.00 98.62 129 GLU A C 1
ATOM 995 O O . GLU A 1 129 ? -14.925 5.164 9.878 1.00 98.62 129 GLU A O 1
ATOM 1000 N N . ILE A 1 130 ? -12.868 4.467 10.440 1.00 98.50 130 ILE A N 1
ATOM 1001 C CA . ILE A 1 130 ? -13.346 3.468 11.418 1.00 98.50 130 ILE A CA 1
ATOM 1002 C C . ILE A 1 130 ? -12.997 3.788 12.879 1.00 98.50 130 ILE A C 1
ATOM 1004 O O . ILE A 1 130 ? -13.480 3.101 13.790 1.00 98.50 130 ILE A O 1
ATOM 1008 N N . GLY A 1 131 ? -12.199 4.834 13.105 1.00 98.44 131 GLY A N 1
ATOM 1009 C CA . GLY A 1 131 ? -11.653 5.234 14.399 1.00 98.44 131 GLY A CA 1
ATOM 1010 C C . GLY A 1 131 ? -10.275 4.626 14.673 1.00 98.44 131 GLY A C 1
ATOM 1011 O O . GLY A 1 131 ? -10.084 3.413 14.588 1.00 98.44 131 GLY A O 1
ATOM 1012 N N . ALA A 1 132 ? -9.316 5.463 15.085 1.00 98.12 132 ALA A N 1
ATOM 1013 C CA . ALA A 1 132 ? -7.924 5.063 15.336 1.00 98.12 132 ALA A CA 1
ATOM 1014 C C . ALA A 1 132 ? -7.765 3.929 16.371 1.00 98.12 132 ALA A C 1
ATOM 1016 O O . ALA A 1 132 ? -6.819 3.151 16.308 1.00 98.12 132 ALA A O 1
ATOM 1017 N N . ASN A 1 133 ? -8.706 3.783 17.310 1.00 97.94 133 ASN A N 1
ATOM 1018 C CA . ASN A 1 133 ? -8.694 2.705 18.304 1.00 97.94 133 ASN A CA 1
ATOM 1019 C C . ASN A 1 133 ? -8.989 1.310 17.719 1.00 97.94 133 ASN A C 1
ATOM 1021 O O . ASN A 1 133 ? -8.897 0.326 18.449 1.00 97.94 133 ASN A O 1
ATOM 1025 N N . LYS A 1 134 ? -9.356 1.227 16.435 1.00 98.12 134 LYS A N 1
ATOM 1026 C CA . LYS A 1 134 ? -9.611 -0.019 15.697 1.00 98.12 134 LYS A CA 1
ATOM 1027 C C . LYS A 1 134 ? -8.563 -0.302 14.617 1.00 98.12 134 LYS A C 1
ATOM 1029 O O . LYS A 1 134 ? -8.764 -1.199 13.800 1.00 98.12 134 LYS A O 1
ATOM 1034 N N . VAL A 1 135 ? -7.473 0.466 14.582 1.00 98.62 135 VAL A N 1
ATOM 1035 C CA . VAL A 1 135 ? -6.449 0.399 13.533 1.00 98.62 135 VAL A CA 1
ATOM 1036 C C . VAL A 1 135 ? -5.120 -0.049 14.133 1.00 98.62 135 VAL A C 1
ATOM 1038 O O . VAL A 1 135 ? -4.546 0.628 14.983 1.00 98.62 135 VAL A O 1
ATOM 1041 N N . GLY A 1 136 ? -4.617 -1.188 13.666 1.00 98.06 136 GLY A N 1
ATOM 1042 C CA . GLY A 1 136 ? -3.244 -1.639 13.876 1.00 98.06 136 GLY A CA 1
ATOM 1043 C C . GLY A 1 136 ? -2.403 -1.504 12.607 1.00 98.06 136 GLY A C 1
ATOM 1044 O O . GLY A 1 136 ? -2.935 -1.393 11.503 1.00 98.06 136 GLY A O 1
ATOM 1045 N N . ILE A 1 137 ? -1.082 -1.559 12.755 1.00 97.62 137 ILE A N 1
ATOM 1046 C CA . ILE A 1 137 ? -0.139 -1.685 11.640 1.00 97.62 137 ILE A CA 1
ATOM 1047 C C . ILE A 1 137 ? 0.921 -2.728 11.986 1.00 97.62 137 ILE A C 1
ATOM 1049 O O . ILE A 1 137 ? 1.388 -2.782 13.126 1.00 97.62 137 ILE A O 1
ATOM 1053 N N . ARG A 1 138 ? 1.283 -3.542 10.994 1.00 94.69 138 ARG A N 1
ATOM 1054 C CA . ARG A 1 138 ? 2.330 -4.563 11.085 1.00 94.69 138 ARG A CA 1
ATOM 1055 C C . ARG A 1 138 ? 3.606 -4.157 10.367 1.00 94.69 138 ARG A C 1
ATOM 1057 O O . ARG A 1 138 ? 3.496 -3.721 9.199 1.00 94.69 138 ARG A O 1
#

Foldseek 3Di:
DAAAAEDAAAAQQDALVVDPNRAGEAQDQDHPQAWDWDQDPVRDIDTDGRHRHDHDDPVNLVVVLVVLLVVQVVRVVVPHQAYEYECDDNGHNVLLQDPVNHPDPDQSDDDNNNSCVSVVSSLVSNCVRPNNVRYHYD

Radius of gyration: 15.69 Å; chains: 1; bounding box: 35×41×40 Å

Secondary structure (DSSP, 8-state):
---EEEE---TTSS-GGGSTTS--EESSS---S-EEEEE-TTS-EEEEEPPPPEEPPHHHHHHHHHHHHHHHHHHHHTT-SEEEE---TTSHHHHHH-TTT----STTSSSHHHHHHHHHHHHHHHHHHH-GGGEEE-

Sequence (138 aa):
GHIVSQLWHVGRMSHASFHADGLPVAPSAIAPDAQVWVVGEDGVGRMVDCPIPRELSKQDIKDIIQDYRRAASNAIEAGFDGIEIHGGNGYLIDQFLRRSSNKRDDEYGGSITNRLRFVMEVVEAVSDEIGANKVGIR

pLDDT: mean 96.34, std 3.41, range [84.81, 98.81]